Protein AF-A0A970LS21-F1 (afdb_monomer_lite)

pLDDT: mean 87.77, std 11.57, range [51.69, 97.5]

Structure (mmCIF, N/CA/C/O backbone):
data_AF-A0A970LS21-F1
#
_entry.id   AF-A0A970LS21-F1
#
loop_
_atom_site.group_PDB
_atom_site.id
_atom_site.type_symbol
_atom_site.label_atom_id
_atom_site.label_alt_id
_atom_site.label_comp_id
_atom_site.label_asym_id
_atom_site.label_entity_id
_atom_site.label_seq_id
_atom_site.pdbx_PDB_ins_code
_atom_site.Cartn_x
_atom_site.Cartn_y
_atom_site.Cartn_z
_atom_site.occupancy
_atom_site.B_iso_or_equiv
_atom_site.auth_seq_id
_atom_site.auth_comp_id
_atom_site.auth_asym_id
_atom_site.auth_atom_id
_atom_site.pdbx_PDB_model_num
ATOM 1 N N . MET A 1 1 ? 6.703 -0.347 -32.251 1.00 51.69 1 MET A N 1
ATOM 2 C CA . MET A 1 1 ? 6.799 -1.024 -30.935 1.00 51.69 1 MET A CA 1
ATOM 3 C C . MET A 1 1 ? 8.217 -1.108 -30.346 1.00 51.69 1 MET A C 1
ATOM 5 O O . MET A 1 1 ? 8.363 -1.668 -29.275 1.00 51.69 1 MET A O 1
ATOM 9 N N . SER A 1 2 ? 9.261 -0.530 -30.959 1.00 56.25 2 SER A N 1
ATOM 10 C CA . SER A 1 2 ? 10.661 -0.665 -30.499 1.00 56.25 2 SER A CA 1
ATOM 11 C C . SER A 1 2 ? 11.188 0.477 -29.614 1.00 56.25 2 SER A C 1
ATOM 13 O O . SER A 1 2 ? 12.330 0.428 -29.179 1.00 56.25 2 SER A O 1
ATOM 15 N N . ARG A 1 3 ? 10.381 1.507 -29.319 1.00 58.12 3 ARG A N 1
ATOM 16 C CA . ARG A 1 3 ? 10.802 2.663 -28.497 1.00 58.12 3 ARG A CA 1
ATOM 17 C C . ARG A 1 3 ? 10.552 2.510 -26.994 1.00 58.12 3 ARG A C 1
ATOM 19 O O . ARG A 1 3 ? 10.999 3.349 -26.235 1.00 58.12 3 ARG A O 1
ATOM 26 N N . PHE A 1 4 ? 9.845 1.464 -26.569 1.00 55.56 4 PHE A N 1
ATOM 27 C CA . PHE A 1 4 ? 9.352 1.342 -25.192 1.00 55.56 4 PHE A CA 1
ATOM 28 C C . PHE A 1 4 ? 10.203 0.453 -24.275 1.00 55.56 4 PHE A C 1
ATOM 30 O O . PHE A 1 4 ? 9.950 0.422 -23.075 1.00 55.56 4 PHE A O 1
ATOM 37 N N . VAL A 1 5 ? 11.179 -0.289 -24.809 1.00 60.56 5 VAL A N 1
ATOM 38 C CA . VAL A 1 5 ? 11.692 -1.485 -24.115 1.00 60.56 5 VAL A CA 1
ATOM 39 C C . VAL A 1 5 ? 13.119 -1.333 -23.568 1.00 60.56 5 VAL A C 1
ATOM 41 O O . VAL A 1 5 ? 13.430 -1.949 -22.557 1.00 60.56 5 VAL A O 1
ATOM 44 N N . SER A 1 6 ? 13.993 -0.513 -24.166 1.00 65.00 6 SER A N 1
ATOM 45 C CA . SER A 1 6 ? 15.444 -0.688 -23.947 1.00 65.00 6 SER A CA 1
ATOM 46 C C . SER A 1 6 ? 16.067 0.157 -22.823 1.00 65.00 6 SER A C 1
ATOM 48 O O . SER A 1 6 ? 16.758 -0.392 -21.976 1.00 65.00 6 SER A O 1
ATOM 50 N N . SER A 1 7 ? 15.832 1.469 -22.772 1.00 67.12 7 SER A N 1
ATOM 51 C CA . SER A 1 7 ? 16.379 2.369 -21.729 1.00 67.12 7 SER A CA 1
ATOM 52 C C . SER A 1 7 ? 15.302 2.903 -20.783 1.00 67.12 7 SER A C 1
ATOM 54 O O . SER A 1 7 ? 15.581 3.268 -19.643 1.00 67.12 7 SER A O 1
ATOM 56 N N . ASP A 1 8 ? 14.053 2.888 -21.240 1.00 73.12 8 ASP A N 1
ATOM 57 C CA . ASP A 1 8 ? 12.914 3.461 -20.536 1.00 73.12 8 ASP A CA 1
ATOM 58 C C . ASP A 1 8 ? 12.484 2.663 -19.305 1.00 73.12 8 ASP A C 1
ATOM 60 O O . ASP A 1 8 ? 12.055 3.218 -18.293 1.00 73.12 8 ASP A O 1
ATOM 64 N N . LEU A 1 9 ? 12.629 1.341 -19.375 1.00 72.19 9 LEU A N 1
ATOM 65 C CA . LEU A 1 9 ? 12.229 0.430 -18.309 1.00 72.19 9 LEU A CA 1
ATOM 66 C C . LEU A 1 9 ? 13.037 0.657 -17.022 1.00 72.19 9 LEU A C 1
ATOM 68 O O . LEU A 1 9 ? 12.495 0.529 -15.924 1.00 72.19 9 LEU A O 1
ATOM 72 N N . PHE A 1 10 ? 14.310 1.042 -17.171 1.00 80.19 10 PHE A N 1
ATOM 73 C CA . PHE A 1 10 ? 15.256 1.217 -16.071 1.00 80.19 10 PHE A CA 1
ATOM 74 C C . PHE A 1 10 ? 14.783 2.253 -15.049 1.00 80.19 10 PHE A C 1
ATOM 76 O O . PHE A 1 10 ? 14.882 2.016 -13.850 1.00 80.19 10 PHE A O 1
ATOM 83 N N . TYR A 1 11 ? 14.229 3.377 -15.509 1.00 83.44 11 TYR A N 1
ATOM 84 C CA . TYR A 1 11 ? 13.708 4.419 -14.623 1.00 83.44 11 TYR A CA 1
ATOM 85 C C . TYR A 1 11 ? 12.201 4.284 -14.367 1.00 83.44 11 TYR A C 1
ATOM 87 O O . TYR A 1 11 ? 11.727 4.641 -13.287 1.00 83.44 11 TYR A O 1
ATOM 95 N N . ARG A 1 12 ? 11.433 3.721 -15.311 1.00 82.50 12 ARG A N 1
ATOM 96 C CA . ARG A 1 12 ? 9.983 3.532 -15.141 1.00 82.50 12 ARG A CA 1
ATOM 97 C C . ARG A 1 12 ? 9.641 2.509 -14.068 1.00 82.50 12 ARG A C 1
ATOM 99 O O . ARG A 1 12 ? 8.705 2.753 -13.317 1.00 82.50 12 ARG A O 1
ATOM 106 N N . ILE A 1 13 ? 10.377 1.398 -13.966 1.00 82.12 13 ILE A N 1
ATOM 107 C CA . ILE A 1 13 ? 10.097 0.373 -12.948 1.00 82.12 13 ILE A CA 1
ATOM 108 C C . ILE A 1 13 ? 10.246 0.955 -11.531 1.00 82.12 13 ILE A C 1
ATOM 110 O O . ILE A 1 13 ? 9.269 0.898 -10.786 1.00 82.12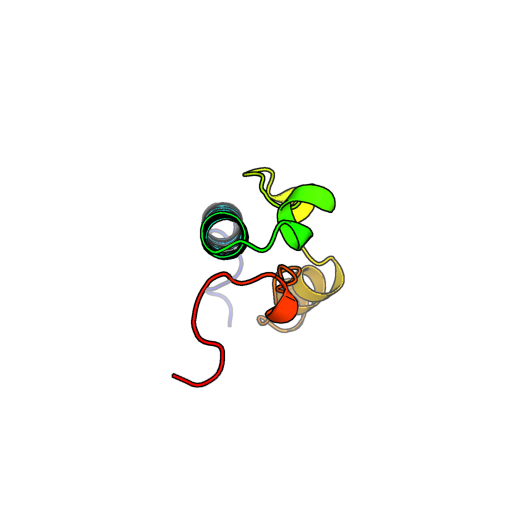 13 ILE A O 1
ATOM 114 N N . PRO A 1 14 ? 11.379 1.578 -11.141 1.00 87.94 14 PRO A N 1
ATOM 115 C CA . PRO A 1 14 ? 11.496 2.225 -9.835 1.00 87.94 14 PRO A CA 1
ATOM 116 C C . PRO A 1 14 ? 10.434 3.305 -9.603 1.00 87.94 14 PRO A C 1
ATOM 118 O O . PRO A 1 14 ? 9.845 3.349 -8.526 1.00 87.94 14 PRO A O 1
ATOM 121 N N . ALA A 1 15 ? 10.141 4.137 -10.611 1.00 90.50 15 ALA A N 1
ATOM 122 C CA . ALA A 1 15 ? 9.120 5.178 -10.497 1.00 90.50 15 ALA A CA 1
ATOM 123 C C . ALA A 1 15 ? 7.722 4.593 -10.231 1.00 90.50 15 ALA A C 1
ATOM 125 O O . ALA A 1 15 ? 7.019 5.068 -9.341 1.00 90.50 15 ALA A O 1
ATOM 126 N N . LEU A 1 16 ? 7.339 3.533 -10.949 1.00 87.62 16 LEU A N 1
ATOM 127 C CA . LEU A 1 16 ? 6.076 2.820 -10.745 1.00 87.62 16 LEU A CA 1
ATOM 128 C C . LEU A 1 16 ? 6.019 2.151 -9.373 1.00 87.62 16 LEU A C 1
ATOM 130 O O . LEU A 1 16 ? 5.002 2.253 -8.694 1.00 87.62 16 LEU A O 1
ATOM 134 N N . LEU A 1 17 ? 7.103 1.503 -8.941 1.00 88.81 17 LEU A N 1
ATOM 135 C CA . LEU A 1 17 ? 7.169 0.865 -7.627 1.00 88.81 17 LEU A CA 1
ATOM 136 C C . LEU A 1 17 ? 6.994 1.882 -6.500 1.00 88.81 17 LEU A C 1
ATOM 138 O O . LEU A 1 17 ? 6.231 1.630 -5.568 1.00 88.81 17 LEU A O 1
ATOM 142 N N . ILE A 1 18 ? 7.650 3.040 -6.600 1.00 93.25 18 ILE A N 1
ATOM 143 C CA . ILE A 1 18 ? 7.488 4.138 -5.643 1.00 93.25 18 ILE A CA 1
ATOM 144 C C . ILE A 1 18 ? 6.043 4.647 -5.684 1.00 93.25 18 ILE A C 1
ATOM 146 O O . ILE A 1 18 ? 5.383 4.674 -4.647 1.00 93.25 18 ILE A O 1
ATOM 150 N N . ALA A 1 19 ? 5.521 4.988 -6.865 1.00 93.38 19 ALA A N 1
ATOM 151 C CA . ALA A 1 19 ? 4.172 5.529 -7.012 1.00 93.38 19 ALA A CA 1
ATOM 152 C C . ALA A 1 19 ? 3.096 4.586 -6.445 1.00 93.38 19 ALA A C 1
ATOM 154 O O . ALA A 1 19 ? 2.267 5.017 -5.646 1.00 93.38 19 ALA A O 1
ATOM 155 N N . LEU A 1 20 ? 3.146 3.295 -6.790 1.00 92.69 20 LEU A N 1
ATOM 156 C CA . LEU A 1 20 ? 2.211 2.284 -6.286 1.00 92.69 20 LEU A CA 1
ATOM 157 C C . LEU A 1 20 ? 2.342 2.087 -4.775 1.00 92.69 20 LEU A C 1
ATOM 159 O O . LEU A 1 20 ? 1.337 2.003 -4.077 1.00 92.69 20 LEU A O 1
ATOM 163 N N . THR A 1 21 ? 3.568 2.068 -4.249 1.00 95.25 21 THR A N 1
ATOM 164 C CA . THR A 1 21 ? 3.795 1.909 -2.806 1.00 95.25 21 THR A CA 1
ATOM 165 C C . THR A 1 21 ? 3.181 3.052 -2.014 1.00 95.25 21 THR A C 1
ATOM 167 O O . THR A 1 21 ? 2.493 2.808 -1.027 1.00 95.25 21 THR A O 1
ATOM 170 N N . PHE A 1 22 ? 3.390 4.295 -2.452 1.00 96.94 22 PHE A N 1
ATOM 171 C CA . PHE A 1 22 ? 2.796 5.459 -1.800 1.00 96.94 22 PHE A CA 1
ATOM 172 C C . PHE A 1 22 ? 1.277 5.514 -1.987 1.00 96.94 22 PHE A C 1
ATOM 174 O O . PHE A 1 22 ? 0.579 5.881 -1.045 1.00 96.94 22 PHE A O 1
ATOM 181 N N . HIS A 1 23 ? 0.758 5.118 -3.153 1.00 95.62 23 HIS A N 1
ATOM 182 C CA . HIS A 1 23 ? -0.680 5.039 -3.417 1.00 95.62 23 HIS A CA 1
ATOM 183 C C . HIS A 1 23 ? -1.384 4.060 -2.466 1.00 95.62 23 HIS A C 1
ATOM 185 O O . HIS A 1 23 ? -2.304 4.442 -1.745 1.00 95.62 23 HIS A O 1
ATOM 191 N N . GLU A 1 24 ? -0.910 2.815 -2.401 1.00 96.38 24 GLU A N 1
ATOM 192 C CA . GLU A 1 24 ? -1.480 1.786 -1.524 1.00 96.38 24 GLU A CA 1
ATOM 193 C C . GLU A 1 24 ? -1.262 2.122 -0.042 1.00 96.38 24 GLU A C 1
ATOM 195 O O . GLU A 1 24 ? -2.162 1.960 0.786 1.00 96.38 24 GLU A O 1
ATOM 200 N N . PHE A 1 25 ? -0.095 2.669 0.312 1.00 96.81 25 PHE A N 1
ATOM 201 C CA . PHE A 1 25 ? 0.142 3.180 1.659 1.00 96.81 25 PHE A CA 1
ATOM 202 C C . PHE A 1 25 ? -0.851 4.287 2.030 1.00 96.81 25 PHE A C 1
ATOM 204 O O . PHE A 1 25 ? -1.349 4.287 3.154 1.00 96.81 25 PHE A O 1
ATOM 211 N N . ALA A 1 26 ? -1.167 5.206 1.113 1.00 97.19 26 ALA A N 1
ATOM 212 C CA . ALA A 1 26 ? -2.122 6.279 1.363 1.00 97.19 26 ALA A CA 1
ATOM 213 C C . ALA A 1 26 ? -3.529 5.731 1.631 1.00 97.19 26 ALA A C 1
ATOM 215 O O . ALA A 1 26 ? -4.168 6.184 2.580 1.00 97.19 26 ALA A O 1
ATOM 216 N N . HIS A 1 27 ? -3.974 4.710 0.889 1.00 96.69 27 HIS A N 1
ATOM 217 C CA . HIS A 1 27 ? -5.228 4.003 1.188 1.00 96.69 27 HIS A CA 1
ATOM 218 C C . HIS A 1 27 ? -5.208 3.384 2.585 1.00 96.69 27 HIS A C 1
ATOM 220 O O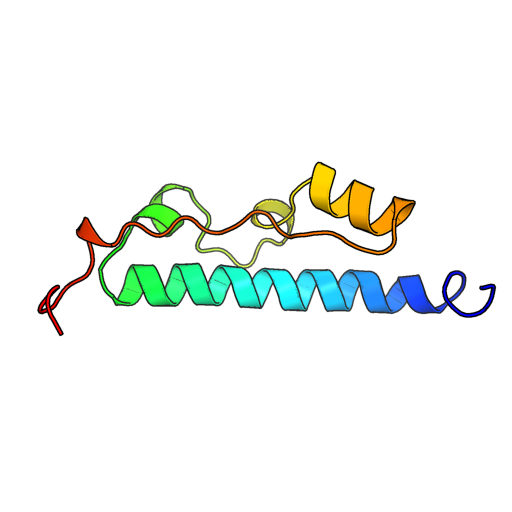 . HIS A 1 27 ? -6.113 3.631 3.382 1.00 96.69 27 HIS A O 1
ATOM 226 N N . ALA A 1 28 ? -4.146 2.644 2.921 1.00 96.81 28 ALA A N 1
ATOM 227 C CA . ALA A 1 28 ? -3.995 2.021 4.236 1.00 96.81 28 ALA A CA 1
ATOM 228 C C . ALA A 1 28 ? -3.977 3.059 5.371 1.00 96.81 28 ALA A C 1
ATOM 230 O O . ALA A 1 28 ? -4.594 2.859 6.417 1.00 96.81 28 ALA A O 1
ATOM 231 N N . ALA A 1 29 ? -3.267 4.172 5.174 1.00 97.50 29 ALA A N 1
ATOM 232 C CA . ALA A 1 29 ? -3.130 5.240 6.154 1.00 97.50 29 ALA A CA 1
ATOM 233 C C . ALA A 1 29 ? -4.444 6.001 6.346 1.00 97.50 29 ALA A C 1
ATOM 235 O O . ALA A 1 29 ? -4.829 6.268 7.486 1.00 97.50 29 ALA A O 1
ATOM 236 N N . ALA A 1 30 ? -5.146 6.314 5.254 1.00 96.94 30 ALA A N 1
ATOM 237 C CA . ALA A 1 30 ? -6.452 6.956 5.291 1.00 96.94 30 ALA A CA 1
ATOM 238 C C . ALA A 1 30 ? -7.479 6.066 5.999 1.00 96.94 30 ALA A C 1
ATOM 240 O O . ALA A 1 30 ? -8.104 6.517 6.956 1.00 96.94 30 ALA A O 1
ATOM 241 N N . ALA A 1 31 ? -7.586 4.791 5.609 1.00 96.12 31 ALA A N 1
ATOM 242 C CA . ALA A 1 31 ? -8.501 3.838 6.231 1.00 96.12 31 ALA A CA 1
ATOM 243 C C . ALA A 1 31 ? -8.219 3.681 7.735 1.00 96.12 31 ALA A C 1
ATOM 245 O O . ALA A 1 31 ? -9.126 3.831 8.554 1.00 96.12 31 ALA A O 1
ATOM 246 N N . ASN A 1 32 ? -6.948 3.510 8.117 1.00 96.81 32 ASN A N 1
ATOM 247 C CA . ASN A 1 32 ? -6.548 3.412 9.521 1.00 96.81 32 ASN A CA 1
ATOM 248 C C . ASN A 1 32 ? -6.846 4.692 10.312 1.00 96.81 32 ASN A C 1
ATOM 250 O O . ASN A 1 32 ? -7.243 4.616 11.473 1.00 96.81 32 ASN A O 1
ATOM 254 N N . LYS A 1 33 ? -6.680 5.874 9.707 1.00 95.75 33 LYS A N 1
ATOM 255 C CA . LYS A 1 33 ? -7.031 7.151 10.346 1.00 95.75 33 LYS A CA 1
ATOM 256 C C . LYS A 1 33 ? -8.546 7.318 10.511 1.00 95.75 33 LYS A C 1
ATOM 258 O O . LYS A 1 33 ? -8.978 7.924 11.487 1.00 95.75 33 LYS A O 1
ATOM 263 N N . LEU A 1 34 ? -9.334 6.772 9.587 1.00 95.12 34 LEU A N 1
ATOM 264 C CA . LEU A 1 34 ? -10.800 6.771 9.628 1.00 95.12 34 LEU A CA 1
ATOM 265 C C . LEU A 1 34 ? -11.390 5.669 10.523 1.00 95.12 34 LEU A C 1
ATOM 267 O O . LEU A 1 34 ? -12.604 5.630 10.710 1.00 95.12 34 LEU A O 1
ATOM 271 N N . GLY A 1 35 ? -10.552 4.812 11.110 1.00 95.62 35 GLY A N 1
ATOM 272 C CA . GLY A 1 35 ? -10.957 3.818 12.105 1.00 95.62 35 GLY A CA 1
ATOM 273 C C . GLY A 1 35 ? -10.779 2.364 11.677 1.00 95.62 35 GLY A C 1
ATOM 274 O O . GLY A 1 35 ? -10.933 1.499 12.525 1.00 95.62 35 GLY A O 1
ATOM 275 N N . ASP A 1 36 ? -10.406 2.070 10.426 1.00 97.00 36 ASP A N 1
ATOM 276 C CA . ASP A 1 36 ? -10.211 0.696 9.945 1.00 97.00 36 ASP A CA 1
ATOM 277 C C . ASP A 1 36 ? -8.771 0.182 10.144 1.00 97.00 36 ASP A C 1
ATOM 279 O O . ASP A 1 36 ? -7.872 0.533 9.371 1.00 97.00 36 ASP A O 1
ATOM 283 N N . PRO A 1 37 ? -8.510 -0.698 11.133 1.00 96.38 37 PRO A N 1
ATOM 284 C CA . PRO A 1 37 ? -7.173 -1.215 11.388 1.00 96.38 37 PRO A CA 1
ATOM 285 C C . PRO A 1 37 ? -6.782 -2.374 10.454 1.00 96.38 37 PRO A C 1
ATOM 287 O O . PRO A 1 37 ? -5.664 -2.876 10.584 1.00 96.38 37 PRO A O 1
ATOM 290 N N . THR A 1 38 ? -7.650 -2.828 9.536 1.00 97.06 38 THR A N 1
ATOM 291 C CA . THR A 1 38 ? -7.466 -4.073 8.760 1.00 97.06 38 THR A CA 1
ATOM 292 C C . THR A 1 38 ? -6.130 -4.098 8.016 1.00 97.06 38 THR A C 1
ATOM 294 O O . THR A 1 38 ? -5.317 -5.008 8.201 1.00 97.06 38 THR A O 1
ATOM 297 N N . ALA A 1 39 ? -5.847 -3.064 7.219 1.00 96.25 39 ALA A N 1
ATOM 298 C CA . ALA A 1 39 ? -4.593 -2.960 6.476 1.00 96.25 39 ALA A CA 1
ATOM 299 C C . ALA A 1 39 ? -3.363 -2.913 7.404 1.00 96.25 39 ALA A C 1
ATOM 301 O O . ALA A 1 39 ? -2.334 -3.533 7.127 1.00 96.25 39 ALA A O 1
ATOM 302 N N . LYS A 1 40 ? -3.464 -2.214 8.541 1.00 96.31 40 LYS A N 1
ATOM 303 C CA . LYS A 1 40 ? -2.385 -2.129 9.533 1.00 96.31 40 LYS A CA 1
ATOM 304 C C . LYS A 1 40 ? -2.099 -3.491 10.169 1.00 96.31 40 LYS A C 1
ATOM 306 O O . LYS A 1 40 ? -0.936 -3.879 10.244 1.00 96.31 40 LYS A O 1
ATOM 311 N N . GLN A 1 41 ? -3.134 -4.227 10.572 1.00 96.94 41 GLN A N 1
ATOM 312 C CA . GLN A 1 41 ? -3.011 -5.558 11.178 1.00 96.94 41 GLN A CA 1
ATOM 313 C C . GLN A 1 41 ? -2.404 -6.584 10.214 1.00 96.94 41 GLN A C 1
ATOM 315 O O . GLN A 1 41 ? -1.633 -7.441 10.631 1.00 96.94 41 GLN A O 1
ATOM 320 N N . GLN A 1 42 ? -2.667 -6.452 8.913 1.00 95.94 42 GLN A N 1
ATOM 321 C CA . GLN A 1 42 ? -2.034 -7.276 7.879 1.00 95.94 42 GLN A CA 1
ATOM 322 C C . GLN A 1 42 ? -0.593 -6.849 7.530 1.00 95.94 42 GLN A C 1
ATOM 324 O O . GLN A 1 42 ? 0.013 -7.398 6.607 1.00 95.94 42 GLN A O 1
ATOM 329 N N . GLY A 1 43 ? -0.037 -5.845 8.218 1.00 95.31 43 GLY A N 1
ATOM 330 C CA . GLY A 1 43 ? 1.297 -5.313 7.939 1.00 95.31 43 GLY A CA 1
ATOM 331 C C . GLY A 1 43 ? 1.394 -4.573 6.600 1.00 95.31 43 GLY A C 1
ATOM 332 O O . GLY A 1 43 ? 2.475 -4.509 6.015 1.00 95.31 43 GLY A O 1
ATOM 333 N N . ARG A 1 44 ? 0.271 -4.045 6.094 1.00 96.38 44 ARG A N 1
ATOM 334 C CA . ARG A 1 44 ? 0.176 -3.313 4.817 1.00 96.38 44 ARG A CA 1
ATOM 335 C C . ARG A 1 44 ? 0.344 -1.803 4.997 1.00 96.38 44 ARG A C 1
ATOM 337 O O . ARG A 1 44 ? 0.613 -1.104 4.029 1.00 96.38 44 ARG A O 1
ATOM 344 N N . LEU A 1 45 ? 0.279 -1.295 6.230 1.00 95.81 45 LEU A N 1
ATOM 345 C CA . LEU A 1 45 ? 0.644 0.087 6.559 1.00 95.81 45 LEU A CA 1
ATOM 346 C C . LEU A 1 45 ? 2.176 0.239 6.627 1.00 95.81 45 LEU A C 1
ATOM 348 O O . LEU A 1 45 ? 2.766 0.345 7.699 1.00 95.81 45 LEU A O 1
ATOM 352 N N . THR A 1 46 ? 2.832 0.173 5.472 1.00 96.06 46 THR A N 1
ATOM 353 C CA . THR A 1 46 ? 4.293 0.210 5.334 1.00 96.06 46 THR A CA 1
ATOM 354 C C . THR A 1 46 ? 4.695 0.782 3.977 1.00 96.06 46 THR A C 1
ATOM 356 O O . THR A 1 46 ? 3.959 0.634 3.006 1.00 96.06 46 THR A O 1
ATOM 359 N N . LEU A 1 47 ? 5.877 1.395 3.893 1.00 95.81 47 LEU A N 1
ATOM 360 C CA . LEU A 1 47 ? 6.486 1.838 2.632 1.00 95.81 47 LEU A CA 1
ATOM 361 C C . LEU A 1 47 ? 7.397 0.768 2.008 1.00 95.81 47 LEU A C 1
ATOM 363 O O . LEU A 1 47 ? 8.194 1.067 1.126 1.00 95.81 47 LEU A O 1
ATOM 367 N N . ASN A 1 48 ? 7.310 -0.486 2.464 1.00 94.81 48 ASN A N 1
ATOM 368 C CA . ASN A 1 48 ? 8.001 -1.595 1.818 1.00 94.81 48 ASN A CA 1
ATOM 369 C C . ASN A 1 48 ? 7.273 -1.978 0.509 1.00 94.81 48 ASN A C 1
ATOM 371 O O . ASN A 1 48 ? 6.186 -2.562 0.589 1.00 94.81 48 ASN A O 1
ATOM 375 N N . PRO A 1 49 ? 7.859 -1.736 -0.682 1.00 91.06 49 PRO A N 1
ATOM 376 C CA . PRO A 1 49 ? 7.204 -1.997 -1.966 1.00 91.06 49 PRO A CA 1
ATOM 377 C C . PRO A 1 49 ? 6.827 -3.467 -2.156 1.00 91.06 49 PRO A C 1
ATOM 379 O O . PRO A 1 49 ? 5.792 -3.775 -2.741 1.00 91.06 49 PRO A O 1
ATOM 382 N N . LEU A 1 50 ? 7.599 -4.395 -1.584 1.00 92.38 50 LEU A N 1
ATOM 383 C CA . LEU A 1 50 ? 7.341 -5.834 -1.695 1.00 92.38 50 LEU A CA 1
ATOM 384 C C . LEU A 1 50 ? 6.016 -6.250 -1.050 1.00 92.38 50 LEU A C 1
ATOM 386 O O . LEU A 1 50 ? 5.450 -7.284 -1.395 1.00 92.38 50 LEU A O 1
ATOM 390 N N . LYS A 1 51 ? 5.498 -5.452 -0.110 1.00 93.56 51 LYS A N 1
ATOM 391 C CA . LYS A 1 51 ? 4.199 -5.708 0.519 1.00 93.56 51 LYS A CA 1
ATOM 392 C C . LYS A 1 51 ? 3.026 -5.278 -0.355 1.00 93.56 51 LYS A C 1
ATOM 394 O O . LYS A 1 51 ? 1.909 -5.673 -0.029 1.00 93.56 51 LYS A O 1
ATOM 399 N N . HIS A 1 52 ? 3.270 -4.525 -1.428 1.00 93.38 52 HIS A N 1
ATOM 400 C CA . HIS A 1 52 ? 2.262 -3.919 -2.307 1.00 93.38 52 HIS A CA 1
ATOM 401 C C . HIS A 1 52 ? 2.260 -4.471 -3.731 1.00 93.38 52 HIS A C 1
ATOM 403 O O . HIS A 1 52 ? 1.388 -4.122 -4.516 1.00 93.38 52 HIS A O 1
ATOM 409 N N . ILE A 1 53 ? 3.184 -5.365 -4.068 1.00 93.06 53 ILE A N 1
ATOM 410 C CA . ILE A 1 53 ? 3.261 -5.980 -5.396 1.00 93.06 53 ILE A CA 1
ATOM 411 C C . ILE A 1 53 ? 2.426 -7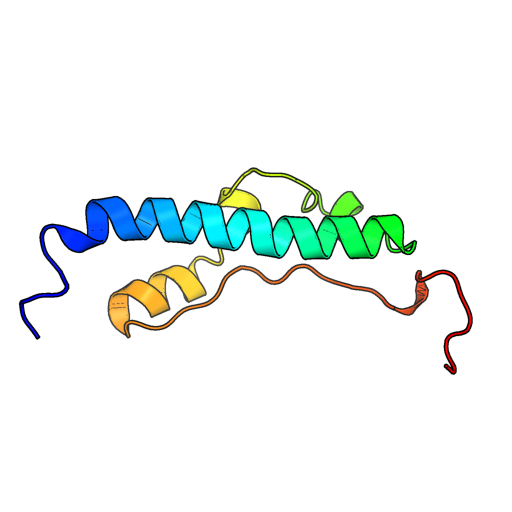.264 -5.435 1.00 93.06 53 ILE A C 1
ATOM 413 O O . ILE A 1 53 ? 2.485 -8.089 -4.520 1.00 93.06 53 ILE A O 1
ATOM 417 N N . ASP A 1 54 ? 1.672 -7.434 -6.519 1.00 92.44 54 ASP A N 1
ATOM 418 C CA . ASP A 1 54 ? 1.078 -8.709 -6.916 1.00 92.44 54 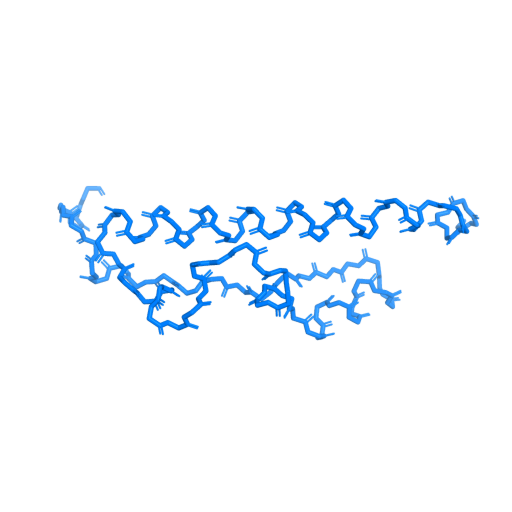ASP A CA 1
ATOM 419 C C . ASP A 1 54 ? 1.982 -9.354 -7.987 1.00 92.44 54 ASP A C 1
ATOM 421 O O . ASP A 1 54 ? 2.193 -8.737 -9.034 1.00 92.44 54 ASP A O 1
ATOM 425 N N . PRO A 1 55 ? 2.538 -10.561 -7.764 1.00 91.19 55 PRO A N 1
ATOM 426 C CA . PRO A 1 55 ? 3.365 -11.243 -8.758 1.00 91.19 55 PRO A CA 1
ATOM 427 C C . PRO A 1 55 ? 2.663 -11.476 -10.103 1.00 91.19 55 PRO A C 1
ATOM 429 O O . PRO A 1 55 ? 3.310 -11.372 -11.144 1.00 91.19 55 PRO A O 1
ATOM 432 N N . LEU A 1 56 ? 1.354 -11.755 -10.104 1.00 93.81 56 LEU A N 1
ATOM 433 C CA . LEU A 1 56 ? 0.579 -11.934 -11.335 1.00 93.81 56 LEU A CA 1
ATOM 434 C C . LEU A 1 56 ? 0.332 -10.597 -12.026 1.00 93.81 56 LEU A C 1
ATOM 436 O O . LEU A 1 56 ? 0.480 -10.506 -13.242 1.00 93.81 56 LEU A O 1
ATOM 440 N N . GLY A 1 57 ? 0.024 -9.553 -11.255 1.00 90.69 57 GLY A N 1
ATOM 441 C CA . GLY A 1 57 ? -0.112 -8.195 -11.781 1.00 90.69 57 GLY A CA 1
ATOM 442 C C . GLY A 1 57 ? 1.192 -7.681 -12.397 1.00 90.69 57 GLY A C 1
ATOM 443 O O . GLY A 1 57 ? 1.178 -7.079 -1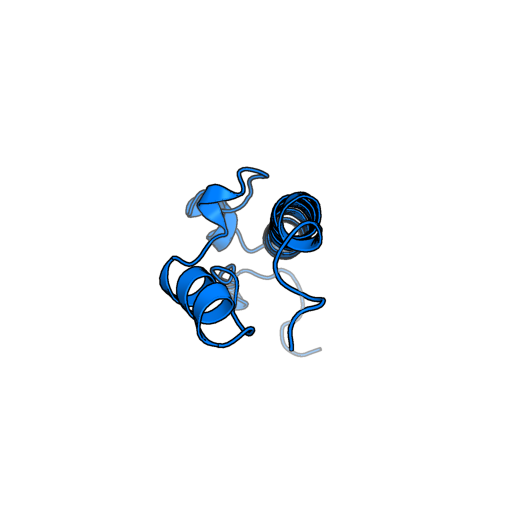3.470 1.00 90.69 57 GLY A O 1
ATOM 444 N N . LEU A 1 58 ? 2.334 -7.982 -11.774 1.00 88.75 58 LEU A N 1
ATOM 445 C CA . LEU A 1 58 ? 3.656 -7.648 -12.303 1.00 88.75 58 LEU A CA 1
ATOM 446 C C . LEU A 1 58 ? 3.986 -8.446 -13.573 1.00 88.75 58 LEU A C 1
ATOM 448 O O . LEU A 1 58 ? 4.510 -7.882 -14.534 1.00 88.75 58 LEU A O 1
ATOM 452 N N . LEU A 1 59 ? 3.656 -9.739 -13.602 1.00 90.19 59 LEU A N 1
ATOM 453 C CA . LEU A 1 59 ? 3.836 -10.571 -14.791 1.00 90.19 59 LEU A CA 1
ATOM 454 C C . LEU A 1 59 ? 2.955 -10.089 -15.954 1.00 90.19 59 LEU A C 1
ATOM 456 O O . LEU A 1 59 ? 3.428 -10.000 -17.086 1.00 90.19 59 LEU A O 1
ATOM 460 N N . ALA A 1 60 ? 1.703 -9.720 -15.676 1.00 90.06 60 ALA A N 1
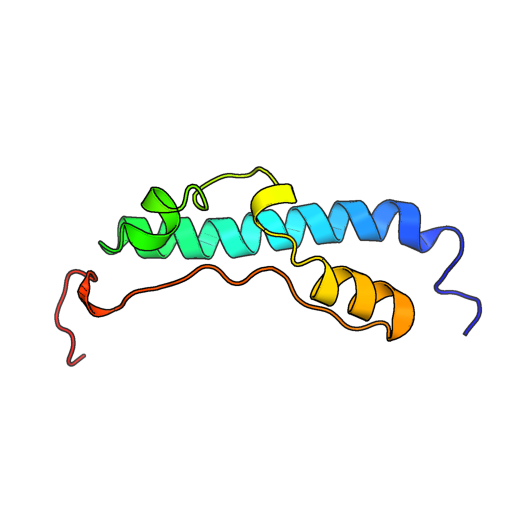ATOM 461 C CA . ALA A 1 60 ? 0.795 -9.136 -16.659 1.00 90.06 60 ALA A CA 1
ATOM 462 C C . ALA A 1 60 ? 1.350 -7.816 -17.217 1.00 90.06 60 ALA A C 1
ATOM 464 O O . ALA A 1 60 ? 1.350 -7.620 -18.434 1.00 90.06 60 ALA A O 1
ATOM 465 N N . LEU A 1 61 ? 1.917 -6.954 -16.361 1.00 84.81 61 LEU A N 1
ATOM 466 C CA . LEU A 1 61 ? 2.553 -5.710 -16.799 1.00 84.81 61 LEU A CA 1
ATOM 467 C C . LEU A 1 61 ? 3.692 -5.978 -17.791 1.00 84.81 61 LEU A C 1
ATOM 469 O O . LEU A 1 61 ? 3.851 -5.233 -18.754 1.00 84.81 61 LEU A O 1
ATOM 473 N N . TRP A 1 62 ? 4.458 -7.049 -17.578 1.00 82.12 62 TRP A N 1
ATOM 474 C CA . TRP A 1 62 ? 5.579 -7.416 -18.439 1.00 82.12 62 TRP A CA 1
ATOM 475 C C . TRP A 1 62 ? 5.147 -8.059 -19.764 1.00 82.12 62 TRP A C 1
ATOM 477 O O . TRP A 1 62 ? 5.686 -7.713 -20.812 1.00 82.12 62 TRP A O 1
ATOM 487 N N . LEU A 1 63 ? 4.167 -8.968 -19.736 1.00 87.50 63 LEU A N 1
ATOM 488 C CA . LEU A 1 63 ? 3.726 -9.715 -20.922 1.00 87.50 63 LEU A CA 1
ATOM 489 C C . LEU A 1 63 ? 2.717 -8.950 -21.786 1.00 87.50 63 LEU A C 1
ATOM 491 O O . LEU A 1 63 ? 2.728 -9.075 -23.008 1.00 87.50 63 LEU A O 1
ATOM 495 N N . VAL A 1 64 ? 1.829 -8.185 -21.151 1.00 88.75 64 VAL A N 1
ATOM 496 C CA . VAL A 1 64 ? 0.666 -7.544 -21.789 1.00 88.75 64 VAL A CA 1
ATOM 497 C C . VAL A 1 64 ? 0.809 -6.017 -21.822 1.00 88.75 64 VAL A C 1
ATOM 499 O O . VAL A 1 64 ? 0.104 -5.346 -22.570 1.00 88.75 64 VAL A O 1
ATOM 502 N N . GLY A 1 65 ? 1.729 -5.439 -21.041 1.00 80.69 65 GLY A N 1
ATOM 503 C CA . GLY A 1 65 ? 1.874 -3.984 -20.904 1.00 80.69 65 GLY A CA 1
ATOM 504 C C . GLY A 1 65 ? 0.864 -3.348 -19.940 1.00 80.69 65 GLY A C 1
ATOM 505 O O . GLY A 1 65 ? 0.828 -2.125 -19.814 1.00 80.69 65 GLY A O 1
ATOM 506 N N . PHE A 1 66 ? 0.057 -4.161 -19.250 1.00 83.94 66 PHE A N 1
ATOM 507 C CA . PHE A 1 66 ? -0.942 -3.742 -18.266 1.00 83.94 66 PHE A CA 1
ATOM 508 C C . PHE A 1 66 ? -0.890 -4.650 -17.035 1.00 83.94 66 PHE A C 1
ATOM 510 O O . PHE A 1 66 ? -0.798 -5.865 -17.175 1.00 83.94 66 PHE A O 1
ATOM 517 N N . GLY A 1 67 ? -0.983 -4.080 -15.835 1.00 88.31 67 GLY A N 1
ATOM 518 C CA . GLY A 1 67 ? -0.922 -4.828 -14.581 1.00 88.31 67 GLY A CA 1
ATOM 519 C C . GLY A 1 67 ? -1.514 -4.053 -13.409 1.00 88.31 67 GLY A C 1
ATOM 520 O O . GLY A 1 67 ? -1.982 -2.927 -13.570 1.00 88.31 67 GLY A O 1
ATOM 521 N N . TRP A 1 68 ? -1.488 -4.656 -12.224 1.00 91.81 68 TRP A N 1
ATOM 522 C CA . TRP A 1 68 ? -2.059 -4.095 -10.998 1.00 91.81 68 TRP A CA 1
ATOM 523 C C . TRP A 1 68 ? -1.147 -4.335 -9.790 1.00 91.81 68 TRP A C 1
ATOM 525 O O . TRP A 1 68 ? -0.306 -5.237 -9.786 1.00 91.81 68 TRP A O 1
ATOM 535 N N . ALA A 1 69 ? -1.313 -3.509 -8.758 1.00 92.81 69 ALA A N 1
ATOM 536 C CA . ALA A 1 69 ? -0.712 -3.727 -7.447 1.00 92.81 69 ALA A CA 1
ATOM 537 C C . ALA A 1 69 ? -1.567 -4.688 -6.613 1.00 92.81 69 ALA A C 1
ATOM 539 O O . ALA A 1 69 ? -2.735 -4.931 -6.910 1.00 92.81 69 ALA A O 1
ATOM 540 N N . LYS A 1 70 ? -1.000 -5.210 -5.527 1.00 93.94 70 LYS A N 1
ATOM 541 C CA . LYS A 1 70 ? -1.760 -5.957 -4.528 1.00 93.94 70 LYS A CA 1
ATOM 542 C C . LYS A 1 70 ? -2.672 -4.966 -3.786 1.00 93.94 70 LYS A C 1
ATOM 544 O O . LYS A 1 70 ? -2.132 -4.144 -3.039 1.00 93.94 70 LYS A O 1
ATOM 549 N N . PRO A 1 71 ? -4.008 -5.060 -3.897 1.00 92.06 71 PRO A N 1
ATOM 550 C CA . PRO A 1 71 ? -4.932 -4.030 -3.410 1.00 92.06 71 PRO A CA 1
ATOM 551 C C . PRO A 1 71 ? -5.062 -4.026 -1.887 1.00 92.06 71 PRO A C 1
ATOM 553 O O . PRO A 1 71 ? -5.196 -5.087 -1.260 1.00 92.06 71 PRO A O 1
ATOM 556 N N . VAL A 1 72 ? -4.980 -2.853 -1.257 1.00 94.00 72 VAL A N 1
ATOM 557 C CA . VAL A 1 72 ? -5.146 -2.720 0.198 1.00 94.00 72 VAL A CA 1
ATOM 558 C C . VAL A 1 72 ? -6.598 -2.993 0.610 1.00 94.00 72 VAL A C 1
ATOM 560 O O . VAL A 1 72 ? -7.512 -2.358 0.087 1.00 94.00 72 VAL A O 1
ATOM 563 N N . PRO A 1 73 ? -6.842 -3.928 1.550 1.00 92.88 73 PRO A N 1
ATOM 564 C CA . PRO A 1 73 ? -8.194 -4.194 2.010 1.00 92.88 73 PRO A CA 1
ATOM 565 C C . PRO A 1 73 ? -8.701 -3.047 2.877 1.00 92.88 73 PRO A C 1
ATOM 567 O O . PRO A 1 73 ? -7.979 -2.539 3.738 1.00 92.88 73 PRO A O 1
ATOM 570 N N . VAL A 1 74 ? -9.969 -2.712 2.668 1.00 93.94 74 VAL A N 1
ATOM 571 C CA . VAL A 1 74 ? -10.720 -1.737 3.451 1.00 93.94 74 VAL A CA 1
ATOM 572 C C . VAL A 1 74 ? -11.985 -2.413 3.957 1.00 93.94 74 VAL A C 1
ATOM 574 O O . VAL A 1 74 ? -12.705 -3.046 3.186 1.00 93.94 74 VAL A O 1
ATOM 577 N N . ASN A 1 75 ? -12.259 -2.279 5.249 1.00 93.94 75 ASN A N 1
ATOM 578 C CA . ASN A 1 75 ? -13.462 -2.777 5.892 1.00 93.94 75 ASN A CA 1
ATOM 579 C C . ASN A 1 75 ? -14.301 -1.599 6.429 1.00 93.94 75 ASN A C 1
ATOM 581 O O . ASN A 1 75 ? -14.029 -1.085 7.519 1.00 93.94 75 ASN A O 1
ATOM 585 N N . PRO A 1 76 ? -15.365 -1.201 5.702 1.00 90.56 76 PRO A N 1
ATOM 586 C CA . PRO A 1 76 ? -16.208 -0.061 6.066 1.00 90.56 76 PRO A CA 1
ATOM 587 C C . PRO A 1 76 ? -16.911 -0.187 7.423 1.00 90.56 76 PRO A C 1
ATOM 589 O O . PRO A 1 76 ? -17.350 0.816 7.984 1.00 90.56 76 PRO A O 1
ATOM 592 N N . LEU A 1 77 ? -17.031 -1.399 7.978 1.00 91.94 77 LEU A N 1
ATOM 593 C CA . LEU A 1 77 ? -17.668 -1.608 9.279 1.00 91.94 77 LEU A CA 1
ATOM 594 C C . LEU A 1 77 ? -16.869 -0.975 10.425 1.00 91.94 77 LEU A C 1
ATOM 596 O O . LEU A 1 77 ? -17.467 -0.596 11.433 1.00 91.94 77 LEU A O 1
ATOM 600 N N . TYR A 1 78 ? -15.553 -0.820 10.266 1.00 93.06 78 TYR A N 1
ATOM 601 C CA . TYR A 1 78 ? -14.695 -0.184 11.265 1.00 93.06 78 TYR A CA 1
ATOM 602 C C . TYR A 1 78 ? -14.658 1.345 11.173 1.00 93.06 78 TYR A C 1
ATOM 604 O O . TYR A 1 78 ? -14.185 1.989 12.106 1.00 93.06 78 TYR A O 1
ATOM 612 N N . PHE A 1 79 ? -15.147 1.948 10.085 1.00 92.94 79 PHE A N 1
ATOM 613 C CA . PHE A 1 79 ? -15.099 3.400 9.944 1.00 92.94 79 PHE A CA 1
ATOM 614 C C . PHE A 1 79 ? -15.948 4.110 10.997 1.00 92.94 79 PHE A C 1
ATOM 616 O O . PHE A 1 79 ? -17.100 3.752 11.255 1.00 92.94 79 PHE A O 1
ATOM 623 N N . HIS A 1 80 ? -15.353 5.139 11.596 1.00 87.88 80 HIS A N 1
ATOM 624 C CA . HIS A 1 80 ? -16.021 6.028 12.531 1.00 87.88 80 HIS A CA 1
ATOM 625 C C . HIS A 1 80 ? -16.874 7.050 11.767 1.00 87.88 80 HIS A C 1
ATOM 627 O O . HIS A 1 80 ? -16.418 7.633 10.786 1.00 87.88 80 HIS A O 1
ATOM 633 N N . GLY A 1 81 ? -18.089 7.313 12.250 1.00 83.25 81 GLY A N 1
ATOM 634 C CA . GLY A 1 81 ? -19.010 8.286 11.655 1.00 83.25 81 GLY A CA 1
ATOM 635 C C . GLY A 1 81 ? -20.348 7.677 11.240 1.00 83.25 81 GLY A C 1
ATOM 636 O O . GLY A 1 81 ? -20.607 6.489 11.443 1.00 83.25 81 GLY A O 1
ATOM 637 N N . ASP A 1 82 ? -21.227 8.517 10.697 1.00 70.75 82 ASP A N 1
ATOM 638 C CA . ASP A 1 82 ? -22.531 8.085 10.197 1.00 70.75 82 ASP A CA 1
ATOM 639 C C . ASP A 1 82 ? -22.362 7.309 8.886 1.00 70.75 82 ASP A C 1
ATOM 641 O O . ASP A 1 82 ? -21.970 7.869 7.867 1.00 70.75 82 ASP A O 1
ATOM 645 N N . ARG A 1 83 ? -22.685 6.012 8.909 1.00 65.75 83 ARG A N 1
ATOM 646 C CA . ARG A 1 83 ? -22.598 5.117 7.743 1.00 65.75 83 ARG A CA 1
ATOM 647 C C . ARG A 1 83 ? -23.676 5.387 6.681 1.00 65.75 83 ARG A C 1
ATOM 649 O O . ARG A 1 83 ? -23.738 4.651 5.701 1.00 65.75 83 ARG A O 1
ATOM 656 N N . ARG A 1 84 ? -24.566 6.363 6.905 1.00 67.12 84 ARG A N 1
ATOM 657 C CA . ARG A 1 84 ? -25.697 6.696 6.021 1.00 67.12 84 ARG A CA 1
ATOM 658 C C . ARG A 1 84 ? -25.585 8.052 5.317 1.00 67.12 84 ARG A C 1
ATOM 660 O O . ARG A 1 84 ? -26.552 8.443 4.664 1.00 67.12 84 ARG A O 1
ATOM 667 N N . ARG A 1 85 ? -24.474 8.774 5.471 1.00 57.81 85 ARG A N 1
ATOM 668 C CA . ARG A 1 85 ? -24.219 10.031 4.753 1.00 57.81 85 ARG A CA 1
ATOM 669 C C . ARG A 1 85 ? -23.325 9.825 3.545 1.00 57.81 85 ARG A C 1
ATOM 671 O O . ARG A 1 85 ? -22.408 8.983 3.640 1.00 57.81 85 ARG A O 1
#

Sequence (85 aa):
MSRFVSSDLFYRIPALLIALTFHEFAHAAAANKLGDPTAKQQGRLTLNPLKHIDPLGLLALWLVGFGWAKPVPVNPLYFHGDRRR

Radius of gyration: 16.01 Å; chains: 1; bounding box: 42×22×44 Å

Foldseek 3Di:
DPPCPDPNCVVVVVVVLQVQLVVQLVVCVVLVVQFWCQCVVVVNNDSPSVSWADPVQVVCCVPVVGGGTDHRDHDCVRGDDDPPD

Secondary structure (DSSP, 8-state):
--SSSSSHHHHHHHHHHHHHHHHHHHHHHHHHHTT--HHHHTT-SS--GGGTB-HHHHHHHHHHS---B-PPP--GGG--S-TT-